Protein AF-A0A1Q7PFZ4-F1 (afdb_monomer)

Solvent-accessible surface area (backbone atoms only — not comparable to full-atom values): 9046 Å² total; per-residue (Å²): 137,84,80,79,80,94,62,96,70,82,68,86,58,49,68,37,54,78,66,74,63,55,82,57,81,88,70,64,82,59,89,90,70,79,88,87,83,84,68,46,39,69,41,68,24,24,34,54,74,48,74,60,55,71,76,57,64,73,40,90,90,54,88,78,82,85,54,43,87,78,39,60,85,37,60,49,46,51,77,63,96,69,84,55,94,88,54,78,80,64,77,55,38,80,41,65,60,65,50,41,65,36,67,58,61,97,65,58,64,44,67,49,80,45,92,68,72,89,46,70,70,53,44,56,58,58,68,72,53,73,92,82,86,123

Structure (mmCIF, N/CA/C/O backbone):
data_AF-A0A1Q7PFZ4-F1
#
_entry.id   AF-A0A1Q7PFZ4-F1
#
loop_
_atom_site.group_PDB
_atom_site.id
_atom_site.type_symbol
_atom_site.label_atom_id
_atom_site.label_alt_id
_atom_site.label_comp_id
_atom_site.label_asym_id
_atom_site.label_entity_id
_atom_site.label_seq_id
_atom_site.pdbx_PDB_ins_code
_atom_site.Cartn_x
_atom_site.Cartn_y
_atom_site.Cartn_z
_atom_site.occupancy
_atom_site.B_iso_or_equiv
_atom_site.auth_seq_id
_atom_site.auth_comp_id
_atom_site.auth_asym_id
_atom_site.auth_atom_id
_atom_site.pdbx_PDB_model_num
ATOM 1 N N . MET A 1 1 ? -9.272 29.091 36.013 1.00 50.69 1 MET A N 1
ATOM 2 C CA . MET A 1 1 ? -8.645 27.821 36.440 1.00 50.69 1 MET A CA 1
ATOM 3 C C . MET A 1 1 ? -7.270 27.737 35.803 1.00 50.69 1 MET A C 1
ATOM 5 O O . MET A 1 1 ? -7.179 27.571 34.595 1.00 50.69 1 MET A O 1
ATOM 9 N N . THR A 1 2 ? -6.219 27.950 36.585 1.00 61.44 2 THR A N 1
ATOM 10 C CA . THR A 1 2 ? -4.826 27.964 36.119 1.00 61.44 2 THR A CA 1
ATOM 11 C C . THR A 1 2 ? -4.344 26.522 35.972 1.00 61.44 2 THR A C 1
ATOM 13 O O . THR A 1 2 ? -4.445 25.747 36.922 1.00 61.44 2 THR A O 1
ATOM 16 N N . ALA A 1 3 ? -3.878 26.125 34.787 1.00 69.69 3 ALA A N 1
ATOM 17 C CA . ALA A 1 3 ? -3.280 24.803 34.612 1.00 69.69 3 ALA A CA 1
ATOM 18 C C . ALA A 1 3 ? -1.976 24.719 35.436 1.00 69.69 3 ALA A C 1
ATOM 20 O O . ALA A 1 3 ? -1.191 25.669 35.392 1.00 69.69 3 ALA A O 1
ATOM 21 N N . PRO A 1 4 ? -1.725 23.631 36.189 1.00 81.75 4 PRO A N 1
ATOM 22 C CA . PRO A 1 4 ? -0.516 23.519 36.992 1.00 81.75 4 PRO A CA 1
ATOM 23 C C . PRO A 1 4 ? 0.704 23.293 36.091 1.00 81.75 4 PRO A C 1
ATOM 25 O O . PRO A 1 4 ? 0.861 22.232 35.488 1.00 81.75 4 PRO A O 1
ATOM 28 N N . ILE A 1 5 ? 1.567 24.303 35.997 1.00 87.69 5 ILE A N 1
ATOM 29 C CA . ILE A 1 5 ? 2.878 24.218 35.344 1.00 87.69 5 ILE A CA 1
ATOM 30 C C . ILE A 1 5 ? 3.878 23.651 36.360 1.00 87.69 5 ILE A C 1
ATOM 32 O O . ILE A 1 5 ? 3.896 24.078 37.511 1.00 87.69 5 ILE A O 1
ATOM 36 N N . GLY A 1 6 ? 4.705 22.688 35.941 1.00 91.94 6 GLY A N 1
ATOM 37 C CA . GLY A 1 6 ? 5.775 22.113 36.772 1.00 91.94 6 GLY A CA 1
ATOM 38 C C . GLY A 1 6 ? 5.388 20.889 37.613 1.00 91.94 6 GLY A C 1
ATOM 39 O O . GLY A 1 6 ? 6.237 20.359 38.323 1.00 91.94 6 GLY A O 1
ATOM 40 N N . LEU A 1 7 ? 4.145 20.403 37.522 1.00 90.56 7 LEU A N 1
ATOM 41 C CA . LEU A 1 7 ? 3.712 19.178 38.204 1.00 90.56 7 LEU A CA 1
ATOM 42 C C . LEU A 1 7 ? 3.744 17.958 37.276 1.00 90.56 7 LEU A C 1
ATOM 44 O O . LEU A 1 7 ? 3.392 18.041 36.100 1.00 90.56 7 LEU A O 1
ATOM 48 N N . SER A 1 8 ? 4.082 16.796 37.841 1.00 91.19 8 SER A N 1
ATOM 49 C CA . SER A 1 8 ? 3.946 15.500 37.168 1.00 91.19 8 SER A CA 1
ATOM 50 C C . SER A 1 8 ? 2.489 15.028 37.225 1.00 91.19 8 SER A C 1
ATOM 52 O O . SER A 1 8 ? 2.066 14.344 38.157 1.00 91.19 8 SER A O 1
ATOM 54 N N . VAL A 1 9 ? 1.682 15.464 36.258 1.00 91.38 9 VAL A N 1
ATOM 55 C CA . VAL A 1 9 ? 0.261 15.102 36.150 1.00 91.38 9 VAL A CA 1
ATOM 56 C C . VAL A 1 9 ? 0.058 13.875 35.261 1.00 91.38 9 VAL A C 1
ATOM 58 O O . VAL A 1 9 ? 0.767 13.676 34.275 1.00 91.38 9 VAL A O 1
ATOM 61 N N . LYS A 1 10 ? -0.951 13.056 35.584 1.00 92.12 10 LYS A N 1
ATOM 62 C CA . LYS A 1 10 ? -1.364 11.933 34.727 1.00 92.12 10 LYS A CA 1
ATOM 63 C C . LYS A 1 10 ? -1.898 12.449 33.388 1.00 92.12 10 LYS A C 1
ATOM 65 O O . LYS A 1 10 ? -2.520 13.513 33.329 1.00 92.12 10 LYS A O 1
ATOM 70 N N . ARG A 1 11 ? -1.682 11.684 32.316 1.00 93.56 11 ARG A N 1
ATOM 71 C CA . ARG A 1 11 ? -2.086 12.081 30.964 1.00 93.56 11 ARG A CA 1
ATOM 72 C C . ARG A 1 11 ? -3.609 11.980 30.824 1.00 93.56 11 ARG A C 1
ATOM 74 O O . ARG A 1 11 ? -4.260 11.130 31.433 1.00 93.56 11 ARG A O 1
ATOM 81 N N . ARG A 1 12 ? -4.211 12.864 30.026 1.00 92.31 12 ARG A N 1
ATOM 82 C CA . ARG A 1 12 ? -5.682 12.943 29.886 1.00 92.31 12 ARG A CA 1
ATOM 83 C C . ARG A 1 12 ? -6.240 11.815 29.021 1.00 92.31 12 ARG A C 1
ATOM 85 O O . ARG A 1 12 ? -7.398 11.427 29.157 1.00 92.31 12 ARG A O 1
ATOM 92 N N . GLU A 1 13 ? -5.435 11.327 28.094 1.00 96.12 13 GLU A N 1
ATOM 93 C CA . GLU A 1 13 ? -5.767 10.302 27.117 1.00 96.12 13 GLU A CA 1
ATOM 94 C C . GLU A 1 13 ? -5.768 8.882 27.689 1.00 96.12 13 GLU A C 1
ATOM 96 O O . GLU A 1 13 ? -6.496 8.041 27.161 1.00 96.12 13 GLU A O 1
ATOM 101 N N . ASP A 1 14 ? -5.040 8.630 28.783 1.00 95.75 14 ASP A 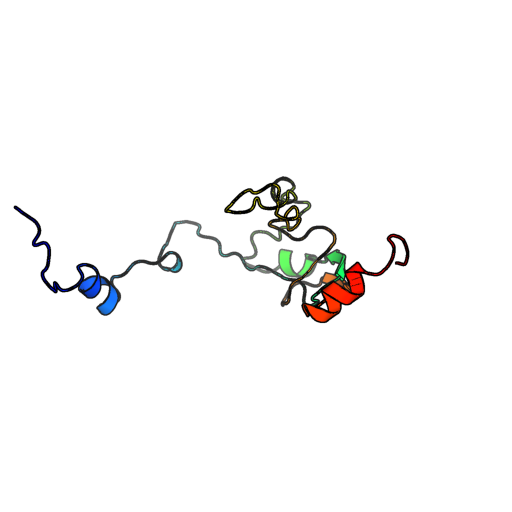N 1
ATOM 102 C CA . ASP A 1 14 ? -4.800 7.284 29.323 1.00 95.75 14 ASP A CA 1
ATOM 103 C C . ASP A 1 14 ? -6.098 6.501 29.507 1.00 95.75 14 ASP A C 1
ATOM 105 O O . ASP A 1 14 ? -6.227 5.382 29.024 1.00 95.75 14 ASP A O 1
ATOM 109 N N . ARG A 1 15 ? -7.118 7.112 30.122 1.00 95.75 15 ARG A N 1
ATOM 110 C CA . ARG A 1 15 ? -8.388 6.426 30.390 1.00 95.75 15 ARG A CA 1
ATOM 111 C C . ARG A 1 15 ? -9.033 5.872 29.122 1.00 95.75 15 ARG A C 1
ATOM 113 O O . ARG A 1 15 ? -9.518 4.747 29.152 1.00 95.75 15 ARG A O 1
ATOM 120 N N . ARG A 1 16 ? -9.087 6.641 28.026 1.00 95.88 16 ARG A N 1
ATOM 121 C CA . ARG A 1 16 ? -9.737 6.166 26.791 1.00 95.88 16 ARG A CA 1
ATOM 122 C C . ARG A 1 16 ? -8.873 5.133 26.075 1.00 95.88 16 ARG A C 1
ATOM 124 O O . ARG A 1 16 ? -9.408 4.138 25.606 1.00 95.88 16 ARG A O 1
ATOM 131 N N . LEU A 1 17 ? -7.555 5.331 26.044 1.00 96.31 17 LEU A N 1
ATOM 132 C CA . LEU A 1 17 ? -6.640 4.427 25.348 1.00 96.31 17 LEU A CA 1
ATOM 133 C C . LEU A 1 17 ? -6.540 3.070 26.060 1.00 96.31 17 LEU A C 1
ATOM 135 O O . LEU A 1 17 ? -6.677 2.036 25.418 1.00 96.31 17 LEU A O 1
ATOM 139 N N . LEU A 1 18 ? -6.413 3.068 27.389 1.00 96.69 18 LEU A N 1
ATOM 140 C CA . LEU A 1 18 ? -6.273 1.850 28.197 1.00 96.69 18 LEU A CA 1
ATOM 141 C C . LEU A 1 18 ? -7.565 1.031 28.317 1.00 96.69 18 LEU A C 1
ATOM 143 O O . LEU A 1 18 ? -7.518 -0.124 28.721 1.00 96.69 18 LEU A O 1
ATOM 147 N N . THR A 1 19 ? -8.720 1.611 27.987 1.00 96.62 19 THR A N 1
ATOM 148 C CA . THR A 1 19 ? -10.020 0.918 28.065 1.00 96.62 19 THR A CA 1
ATOM 149 C C . THR A 1 19 ? -10.554 0.482 26.702 1.00 96.62 19 THR A C 1
ATOM 151 O O . THR A 1 19 ? -11.723 0.118 26.604 1.00 96.62 19 THR A O 1
ATOM 154 N N . GLY A 1 20 ? -9.741 0.558 25.640 1.00 94.69 20 GLY A N 1
ATOM 155 C CA . GLY A 1 20 ? -10.185 0.247 24.274 1.00 94.69 20 GLY A CA 1
ATOM 156 C C . GLY A 1 20 ? -11.225 1.234 23.731 1.00 94.69 20 GLY A C 1
ATOM 157 O O . GLY A 1 20 ? -11.935 0.931 22.782 1.00 94.69 20 GLY A O 1
ATOM 158 N N . ARG A 1 21 ? -11.338 2.419 24.344 1.00 95.69 21 ARG A N 1
ATOM 159 C CA . ARG A 1 21 ? -12.239 3.510 23.932 1.00 95.69 21 ARG A CA 1
ATOM 160 C C . ARG A 1 21 ? -11.506 4.603 23.150 1.00 95.69 21 ARG A C 1
ATOM 162 O O . ARG A 1 21 ? -12.044 5.691 22.941 1.00 95.69 21 ARG A O 1
ATOM 169 N N . GLY A 1 22 ? -10.251 4.354 22.778 1.00 95.19 22 GLY A N 1
ATOM 170 C CA . GLY A 1 22 ? -9.572 5.118 21.741 1.00 95.19 22 GLY A CA 1
ATOM 171 C C . GLY A 1 22 ? -10.274 4.902 20.402 1.00 95.19 22 GLY A C 1
ATOM 172 O O . GLY A 1 22 ? -10.954 3.900 20.218 1.00 95.19 22 GLY A O 1
ATOM 173 N N . ARG A 1 23 ? -10.132 5.860 19.487 1.00 95.19 23 ARG A N 1
ATOM 174 C CA . ARG A 1 23 ? -10.607 5.715 18.112 1.00 95.19 23 ARG A CA 1
ATOM 175 C C . ARG A 1 23 ? -9.457 6.026 17.174 1.00 95.19 23 ARG A C 1
ATOM 177 O O . ARG A 1 23 ? -8.940 7.144 17.187 1.00 95.19 23 ARG A O 1
ATOM 184 N N . TYR A 1 24 ? -9.065 5.034 16.400 1.00 94.94 24 TYR A N 1
ATOM 185 C CA . TYR A 1 24 ? -8.069 5.105 15.347 1.00 94.94 24 TYR A CA 1
ATOM 186 C C . TYR A 1 24 ? -8.762 5.136 13.982 1.00 94.94 24 TYR A C 1
ATOM 188 O O . TYR A 1 24 ? -9.983 5.014 13.879 1.00 94.94 24 TYR A O 1
ATOM 196 N N . VAL A 1 25 ? -7.980 5.337 12.920 1.00 95.31 25 VAL A N 1
ATOM 197 C CA . VAL A 1 25 ? -8.512 5.431 11.550 1.00 95.31 25 VAL A CA 1
ATOM 198 C C . VAL A 1 25 ? -9.268 4.157 11.157 1.00 95.31 25 VAL A C 1
ATOM 200 O O . VAL A 1 25 ? -10.349 4.251 10.585 1.00 95.31 25 VAL A O 1
ATOM 203 N N . ASP A 1 26 ? -8.756 2.984 11.536 1.00 93.19 26 ASP A N 1
ATOM 204 C CA . ASP A 1 26 ? -9.361 1.689 11.192 1.00 93.19 26 ASP A CA 1
ATOM 205 C C . ASP A 1 26 ? -10.626 1.351 12.010 1.00 93.19 26 ASP A C 1
ATOM 207 O O . ASP A 1 26 ? -11.394 0.459 11.651 1.00 93.19 26 ASP A O 1
ATOM 211 N N . ASP A 1 27 ? -10.914 2.114 13.071 1.00 94.12 27 ASP A N 1
ATOM 212 C CA . ASP A 1 27 ? -12.159 1.997 13.848 1.00 94.12 27 ASP A CA 1
ATOM 213 C C . ASP A 1 27 ? -13.317 2.776 13.203 1.00 94.12 27 ASP A C 1
ATOM 215 O O . ASP A 1 27 ? -14.464 2.739 13.662 1.00 94.12 27 ASP A O 1
ATOM 219 N N . VAL A 1 28 ? -13.041 3.557 12.157 1.00 94.12 28 VAL A N 1
ATOM 220 C CA . VAL A 1 28 ? -14.069 4.317 11.452 1.00 94.12 28 VAL A CA 1
ATOM 221 C C . VAL A 1 28 ? -14.938 3.358 10.631 1.00 94.12 28 VAL A C 1
ATOM 223 O O . VAL A 1 28 ? -14.457 2.486 9.911 1.00 94.12 28 VAL A O 1
ATOM 226 N N . ARG A 1 29 ? -16.257 3.516 10.760 1.00 93.75 29 ARG A N 1
ATOM 227 C CA . ARG A 1 29 ? -17.273 2.797 9.988 1.00 93.75 29 ARG A CA 1
ATOM 228 C C . ARG A 1 29 ? -18.162 3.835 9.317 1.00 93.75 29 ARG A C 1
ATOM 230 O O . ARG A 1 29 ? -18.675 4.723 9.995 1.00 93.75 29 ARG A O 1
ATOM 237 N N . LEU A 1 30 ? -18.295 3.735 8.000 1.00 94.69 30 LEU A N 1
ATOM 238 C CA . LEU A 1 30 ? -19.134 4.592 7.164 1.00 94.69 30 LEU A CA 1
ATOM 239 C C . LEU A 1 30 ? -20.041 3.700 6.317 1.00 94.69 30 LEU A C 1
ATOM 241 O O . LEU A 1 30 ? -19.690 2.552 6.030 1.00 94.69 30 LEU A O 1
ATOM 245 N N . SER A 1 31 ? -21.195 4.219 5.906 1.00 96.12 31 SER A N 1
ATOM 246 C CA . SER A 1 3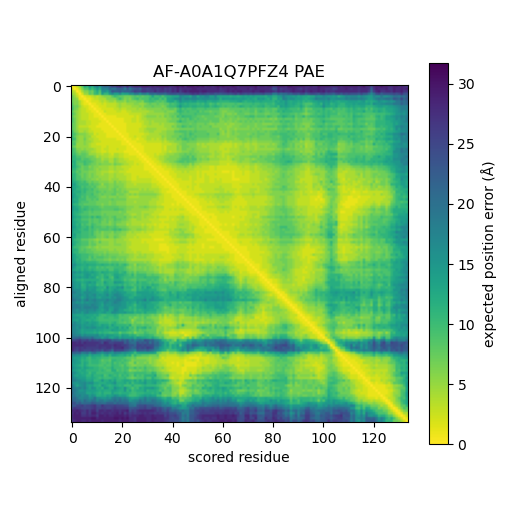1 ? -21.995 3.550 4.883 1.00 96.12 31 SER A CA 1
ATOM 247 C C . SER A 1 31 ? -21.178 3.438 3.592 1.00 96.12 31 SER A C 1
ATOM 249 O O . SER A 1 31 ? -20.450 4.359 3.228 1.00 96.12 31 SER A O 1
ATOM 251 N N . HIS A 1 32 ? -21.280 2.290 2.917 1.00 92.62 32 HIS A N 1
ATOM 252 C CA . HIS A 1 32 ? -20.572 2.006 1.660 1.00 92.62 32 HIS A CA 1
ATOM 253 C C . HIS A 1 32 ? -19.030 2.076 1.741 1.00 92.62 32 HIS A C 1
ATOM 255 O O . HIS A 1 32 ? -18.367 2.297 0.728 1.00 92.62 32 HIS A O 1
ATOM 261 N N . LEU A 1 33 ? -18.444 1.868 2.930 1.00 94.94 33 LEU A N 1
ATOM 262 C CA . LEU A 1 33 ? -16.990 1.807 3.099 1.00 94.94 33 LEU A CA 1
ATOM 263 C C . LEU A 1 33 ? -16.389 0.679 2.243 1.00 94.94 33 LEU A C 1
ATOM 265 O O . LEU A 1 33 ? -16.689 -0.495 2.456 1.00 94.94 33 LEU A O 1
ATOM 269 N N . CYS A 1 34 ? -15.517 1.044 1.304 1.00 94.44 34 CYS A N 1
ATOM 270 C CA . CYS A 1 34 ? -14.719 0.100 0.526 1.00 94.44 34 CYS A CA 1
ATOM 271 C C . CYS A 1 34 ? -13.322 -0.050 1.139 1.00 94.44 34 CYS A C 1
ATOM 273 O O . CYS A 1 34 ? -12.766 0.905 1.684 1.00 94.44 34 CYS A O 1
ATOM 275 N N . HIS A 1 35 ? -12.738 -1.238 1.001 1.00 92.38 35 HIS A N 1
ATOM 276 C CA . HIS A 1 35 ? -11.350 -1.502 1.370 1.00 92.38 35 HIS A CA 1
ATOM 277 C C . HIS A 1 35 ? -10.470 -1.516 0.120 1.00 92.38 35 HIS A C 1
ATOM 279 O O . HIS A 1 35 ? -10.892 -1.982 -0.937 1.00 92.38 35 HIS A O 1
ATOM 285 N N . ALA A 1 36 ? -9.238 -1.027 0.251 1.00 91.12 36 ALA A N 1
ATOM 286 C CA . ALA A 1 36 ? -8.246 -1.057 -0.814 1.00 91.12 36 ALA A CA 1
ATOM 287 C C . ALA A 1 36 ? -7.085 -1.978 -0.428 1.00 91.12 36 ALA A C 1
ATOM 289 O O . ALA A 1 36 ? -6.580 -1.917 0.694 1.00 91.12 36 ALA A O 1
ATOM 290 N N . ALA A 1 37 ? -6.634 -2.790 -1.380 1.00 87.88 37 ALA A N 1
ATOM 291 C CA . ALA A 1 37 ? -5.398 -3.555 -1.286 1.00 87.88 37 ALA A CA 1
ATOM 292 C C . ALA A 1 37 ? -4.402 -3.016 -2.319 1.00 87.88 37 ALA A C 1
ATOM 294 O O . ALA A 1 37 ? -4.770 -2.756 -3.464 1.00 87.88 37 ALA A O 1
ATOM 295 N N . ILE A 1 38 ? -3.142 -2.834 -1.916 1.00 86.25 38 ILE A N 1
ATOM 296 C CA . ILE A 1 38 ? -2.088 -2.329 -2.803 1.00 86.25 38 ILE A CA 1
ATOM 297 C C . ILE A 1 38 ? -1.210 -3.496 -3.240 1.00 86.25 38 ILE A C 1
ATOM 299 O O . ILE A 1 38 ? -0.454 -4.046 -2.438 1.00 86.25 38 ILE A O 1
ATOM 303 N N . VAL A 1 39 ? -1.247 -3.798 -4.533 1.00 86.19 39 VAL A N 1
ATOM 304 C CA . VAL A 1 39 ? -0.268 -4.667 -5.190 1.00 86.19 39 VAL A CA 1
ATOM 305 C C . VAL A 1 39 ? 1.011 -3.862 -5.344 1.00 86.19 39 VAL A C 1
ATOM 307 O O . VAL A 1 39 ? 1.029 -2.817 -5.996 1.00 86.19 39 VAL A O 1
ATOM 310 N N . ARG A 1 40 ? 2.098 -4.314 -4.730 1.00 84.06 40 ARG A N 1
ATOM 311 C CA . ARG A 1 40 ? 3.420 -3.704 -4.937 1.00 84.06 40 ARG A CA 1
ATOM 312 C C . ARG A 1 40 ? 4.199 -4.561 -5.956 1.00 84.06 40 ARG A C 1
ATOM 314 O O . ARG A 1 40 ? 3.773 -5.638 -6.353 1.00 84.06 40 ARG A O 1
ATOM 321 N N . SER A 1 41 ? 5.365 -4.106 -6.383 1.00 85.00 41 SER A N 1
ATOM 322 C CA . SER A 1 41 ? 6.309 -4.982 -7.104 1.00 85.00 41 SER A CA 1
ATOM 323 C C . SER A 1 41 ? 6.912 -6.010 -6.158 1.00 85.00 41 SER A C 1
ATOM 325 O O . SER A 1 41 ? 6.989 -5.646 -5.011 1.00 85.00 41 SER A O 1
ATOM 327 N N . PRO A 1 42 ? 7.375 -7.212 -6.544 1.00 85.75 42 PRO A N 1
ATOM 328 C CA . PRO A 1 42 ? 8.255 -8.062 -5.727 1.00 85.75 42 PRO A CA 1
ATOM 329 C C . PRO A 1 42 ? 9.751 -7.729 -5.919 1.00 85.75 42 PRO A C 1
ATOM 331 O O . PRO A 1 42 ? 10.611 -8.229 -5.196 1.00 85.75 42 PRO A O 1
ATOM 334 N N . HIS A 1 43 ? 10.081 -6.882 -6.897 1.00 86.31 43 HIS A N 1
ATOM 335 C CA . HIS A 1 43 ? 11.448 -6.521 -7.267 1.00 86.31 43 HIS A CA 1
ATOM 336 C C . HIS A 1 43 ? 11.840 -5.112 -6.808 1.00 86.31 43 HIS A C 1
ATOM 338 O O . HIS A 1 43 ? 11.154 -4.126 -7.094 1.00 86.31 43 HIS A O 1
ATOM 344 N N . ALA A 1 44 ? 13.036 -4.993 -6.223 1.00 84.19 44 ALA A N 1
ATOM 345 C CA . ALA A 1 44 ? 13.621 -3.715 -5.805 1.00 84.19 44 ALA A CA 1
ATOM 346 C C . ALA A 1 44 ? 13.847 -2.724 -6.965 1.00 84.19 44 ALA A C 1
ATOM 348 O O . ALA A 1 44 ? 13.942 -1.515 -6.745 1.00 84.19 44 ALA A O 1
ATOM 349 N N . HIS A 1 45 ? 13.959 -3.216 -8.202 1.00 87.69 45 HIS A N 1
ATOM 350 C CA . HIS A 1 45 ? 14.074 -2.387 -9.396 1.00 87.69 45 HIS A CA 1
ATOM 351 C C . HIS A 1 45 ? 13.633 -3.181 -10.630 1.00 87.69 45 HIS A C 1
ATOM 353 O O . HIS A 1 45 ? 14.278 -4.156 -11.001 1.00 87.69 45 HIS A O 1
ATOM 359 N N . ALA A 1 46 ? 12.551 -2.768 -11.285 1.00 88.88 46 ALA A N 1
ATOM 360 C CA . ALA A 1 46 ? 12.093 -3.398 -12.524 1.00 88.88 46 ALA A CA 1
ATOM 361 C C . ALA A 1 46 ? 11.292 -2.424 -13.394 1.00 88.88 46 ALA A C 1
ATOM 363 O O . ALA A 1 46 ? 10.785 -1.413 -12.901 1.00 88.88 46 ALA A O 1
ATOM 364 N N . ARG A 1 47 ? 11.174 -2.721 -14.691 1.00 91.44 47 ARG A N 1
ATOM 365 C CA . ARG A 1 47 ? 10.125 -2.144 -15.547 1.00 91.44 47 ARG A CA 1
ATOM 366 C C . ARG A 1 47 ? 8.880 -3.021 -15.467 1.00 91.44 47 ARG A C 1
ATOM 368 O O . ARG A 1 47 ? 9.014 -4.243 -15.473 1.00 91.44 47 ARG A O 1
ATOM 375 N N . ILE A 1 48 ? 7.706 -2.399 -15.411 1.00 90.69 48 ILE A N 1
ATOM 376 C CA . ILE A 1 48 ? 6.436 -3.094 -15.630 1.00 90.69 48 ILE A CA 1
ATOM 377 C C . ILE A 1 48 ? 6.298 -3.286 -17.136 1.00 90.69 48 ILE A C 1
ATOM 379 O O . ILE A 1 48 ? 6.363 -2.312 -17.884 1.00 90.69 48 ILE A O 1
ATOM 383 N N . VAL A 1 49 ? 6.168 -4.533 -17.573 1.00 92.88 49 VAL A N 1
ATOM 384 C CA . VAL A 1 49 ? 5.946 -4.869 -18.982 1.00 92.88 49 VAL A CA 1
ATOM 385 C C . VAL A 1 49 ? 4.457 -4.998 -19.265 1.00 92.88 49 VAL A C 1
ATOM 387 O O . VAL A 1 49 ? 4.016 -4.596 -20.335 1.00 92.88 49 VAL A O 1
ATOM 390 N N . ASP A 1 50 ? 3.701 -5.562 -18.322 1.00 90.50 50 ASP A N 1
ATOM 391 C CA . ASP A 1 50 ? 2.266 -5.801 -18.467 1.00 90.50 50 ASP A CA 1
ATOM 392 C C . ASP A 1 50 ? 1.590 -6.009 -17.105 1.00 90.50 50 ASP A C 1
ATOM 394 O O . ASP A 1 50 ? 2.253 -6.420 -16.147 1.00 90.50 50 ASP A O 1
ATOM 398 N N . VAL A 1 51 ? 0.287 -5.735 -17.033 1.00 89.62 51 VAL A N 1
ATOM 399 C CA . VAL A 1 51 ? -0.569 -5.929 -15.852 1.00 89.62 51 VAL A CA 1
ATOM 400 C C . VAL A 1 51 ? -1.852 -6.621 -16.307 1.00 89.62 51 VAL A C 1
ATOM 402 O O . VAL A 1 51 ? -2.650 -6.011 -17.019 1.00 89.62 51 VAL A O 1
ATOM 405 N N . ASP A 1 52 ? -2.085 -7.862 -15.868 1.00 90.19 52 ASP A N 1
ATOM 406 C CA . ASP A 1 52 ? -3.340 -8.574 -16.138 1.00 90.19 52 ASP A CA 1
ATOM 407 C C . ASP A 1 52 ? -4.226 -8.608 -14.887 1.00 90.19 52 ASP A C 1
ATOM 409 O O . ASP A 1 52 ? -4.018 -9.370 -13.942 1.00 90.19 52 ASP A O 1
ATOM 413 N N . ALA A 1 53 ? -5.259 -7.765 -14.903 1.00 90.25 53 ALA A N 1
ATOM 414 C CA . ALA A 1 53 ? -6.243 -7.663 -13.833 1.00 90.25 53 ALA A CA 1
ATOM 415 C C . ALA A 1 53 ? -7.528 -8.475 -14.083 1.00 90.25 53 ALA A C 1
ATOM 417 O O . ALA A 1 53 ? -8.408 -8.479 -13.221 1.00 90.25 53 ALA A O 1
ATOM 418 N N . ARG A 1 54 ? -7.670 -9.175 -15.221 1.00 90.88 54 ARG A N 1
ATOM 419 C CA . ARG A 1 54 ? -8.946 -9.789 -15.653 1.00 90.88 54 ARG A CA 1
ATOM 420 C C . ARG A 1 54 ? -9.505 -10.787 -14.647 1.00 90.88 54 ARG A C 1
ATOM 422 O O . ARG A 1 54 ? -10.714 -10.895 -14.484 1.00 90.88 54 ARG A O 1
ATOM 429 N N . ARG A 1 55 ? -8.627 -11.526 -13.966 1.00 89.31 55 ARG A N 1
ATOM 430 C CA . ARG A 1 55 ? -9.034 -12.484 -12.928 1.00 89.31 55 ARG A CA 1
ATOM 431 C C . ARG A 1 55 ? -9.559 -11.794 -11.676 1.00 89.31 55 ARG A C 1
ATOM 433 O O . ARG A 1 55 ? -10.462 -12.327 -11.049 1.00 89.31 55 ARG A O 1
ATOM 440 N N . ALA A 1 56 ? -8.995 -10.645 -11.310 1.00 89.50 56 ALA A N 1
ATOM 441 C CA . ALA A 1 56 ? -9.397 -9.907 -10.119 1.00 89.50 56 ALA A CA 1
ATOM 442 C C . ALA A 1 56 ? -10.717 -9.159 -10.343 1.00 89.50 56 ALA A C 1
ATOM 444 O O . ALA A 1 56 ? -11.576 -9.168 -9.468 1.00 89.50 56 ALA A O 1
ATOM 445 N N . THR A 1 57 ? -10.914 -8.565 -11.523 1.00 90.62 57 THR A N 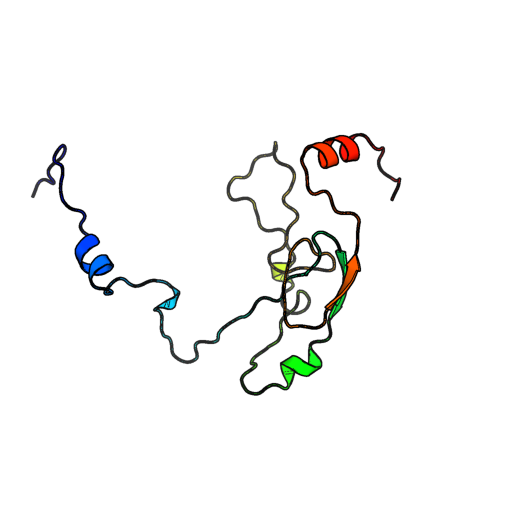1
ATOM 446 C CA . THR A 1 57 ? -12.109 -7.764 -11.838 1.00 90.62 57 THR A CA 1
ATOM 447 C C . THR A 1 57 ? -13.411 -8.566 -11.862 1.00 90.62 57 THR A C 1
ATOM 449 O O . THR A 1 57 ? -14.477 -7.975 -11.728 1.00 90.62 57 THR A O 1
ATOM 452 N N . VAL A 1 58 ? -13.349 -9.893 -12.012 1.00 92.44 58 VAL A N 1
ATOM 453 C CA . VAL A 1 58 ? -14.531 -10.775 -12.018 1.00 92.44 58 VAL A CA 1
ATOM 454 C C . VAL A 1 58 ? -14.849 -11.395 -10.653 1.00 92.44 58 VAL A C 1
ATOM 456 O O . VAL A 1 58 ? -15.827 -12.133 -10.532 1.00 92.44 58 VAL A O 1
ATOM 459 N N . LEU A 1 59 ? -14.036 -11.143 -9.622 1.00 92.69 59 LEU A N 1
ATOM 460 C CA . LEU A 1 59 ? -14.285 -11.694 -8.291 1.00 92.69 59 LEU A CA 1
ATOM 461 C C . LEU A 1 59 ? -15.446 -10.958 -7.599 1.00 92.69 59 LEU A C 1
ATOM 463 O O . LEU A 1 59 ? -15.483 -9.724 -7.605 1.00 92.69 59 LEU A O 1
ATOM 467 N N . PRO A 1 60 ? -16.367 -11.682 -6.935 1.00 94.31 60 PRO A N 1
ATOM 468 C CA . PRO A 1 60 ? -17.421 -11.059 -6.143 1.00 94.31 60 PRO A CA 1
ATOM 469 C C . PRO A 1 60 ? -16.854 -10.096 -5.090 1.00 94.31 60 PRO A C 1
ATOM 471 O O . PRO A 1 60 ? -15.943 -10.447 -4.343 1.00 94.31 60 PRO A O 1
ATOM 474 N N . GLY A 1 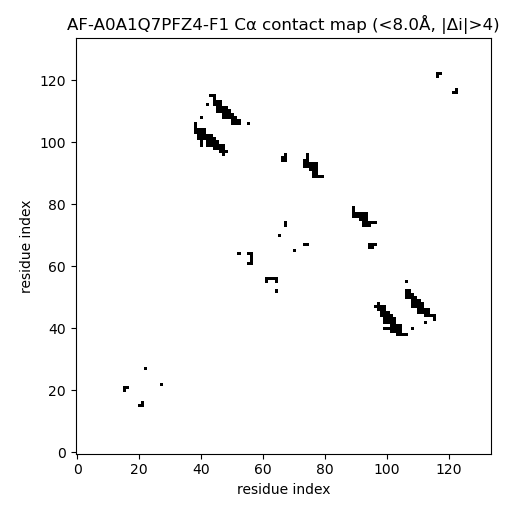61 ? -17.411 -8.886 -5.017 1.00 91.69 61 GLY A N 1
ATOM 475 C CA . GLY A 1 61 ? -17.007 -7.858 -4.049 1.00 91.69 61 GLY A CA 1
ATOM 476 C C . GLY A 1 61 ? -15.835 -6.972 -4.485 1.00 91.69 61 GLY A C 1
ATOM 477 O O . GLY A 1 61 ? -15.563 -5.976 -3.815 1.00 91.69 61 GLY A O 1
ATOM 478 N N . VAL A 1 62 ? -15.171 -7.265 -5.609 1.00 94.69 62 VAL A N 1
ATOM 479 C CA . VAL A 1 62 ? -14.192 -6.343 -6.199 1.00 94.69 62 VAL A CA 1
ATOM 480 C C . VAL A 1 62 ? -14.931 -5.206 -6.893 1.00 94.69 62 VAL A C 1
ATOM 482 O O . VAL A 1 62 ? -15.682 -5.420 -7.839 1.00 94.69 62 VAL A O 1
ATOM 485 N N . VAL A 1 63 ? -14.713 -3.983 -6.408 1.00 95.31 63 VAL A N 1
ATOM 486 C CA . VAL A 1 63 ? -15.351 -2.776 -6.958 1.00 95.31 63 VAL A CA 1
ATOM 487 C C . VAL A 1 63 ? -14.561 -2.219 -8.143 1.00 95.31 63 VAL A C 1
ATOM 489 O O . VAL A 1 63 ? -15.152 -1.784 -9.126 1.00 95.31 63 VAL A O 1
ATOM 492 N N . ALA A 1 64 ? -13.228 -2.231 -8.061 1.00 93.81 64 ALA A N 1
ATOM 493 C CA . ALA A 1 64 ? -12.344 -1.768 -9.124 1.00 93.81 64 ALA A CA 1
ATOM 494 C C . ALA A 1 64 ? -10.932 -2.351 -8.966 1.00 93.81 64 ALA A C 1
ATOM 496 O O . ALA A 1 64 ? -10.500 -2.661 -7.854 1.00 93.81 64 ALA A O 1
ATOM 497 N N . VAL A 1 65 ? -10.193 -2.422 -10.075 1.00 92.31 65 VAL A N 1
ATOM 498 C CA . VAL A 1 65 ? -8.732 -2.566 -10.085 1.00 92.31 65 VAL A CA 1
ATOM 499 C C . VAL A 1 65 ? -8.179 -1.337 -10.789 1.00 92.31 65 VAL A C 1
ATOM 501 O O . VAL A 1 65 ? -8.506 -1.106 -11.946 1.00 92.31 65 VAL A O 1
ATOM 504 N N . LEU A 1 66 ? -7.390 -0.537 -10.072 1.00 91.38 66 LEU A N 1
ATOM 505 C CA . LEU A 1 6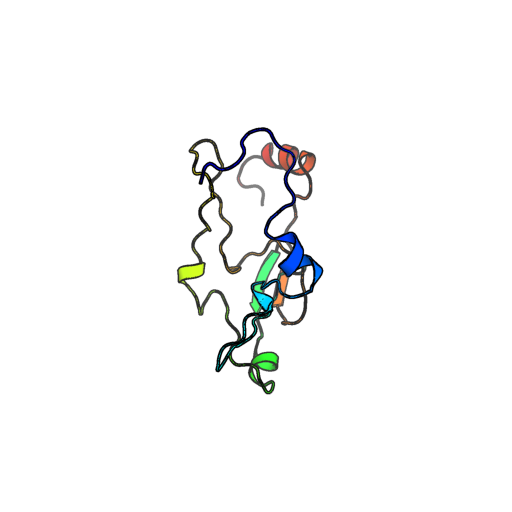6 ? -6.906 0.758 -10.546 1.00 91.38 66 LEU A CA 1
ATOM 506 C C . LEU A 1 66 ? -5.401 0.707 -10.801 1.00 91.38 66 LEU A C 1
ATOM 508 O O . LEU A 1 66 ? -4.627 0.217 -9.975 1.00 91.38 66 LEU A O 1
ATOM 512 N N . THR A 1 67 ? -4.991 1.255 -11.935 1.00 89.06 67 THR A N 1
ATOM 513 C CA . THR A 1 67 ? -3.602 1.433 -12.350 1.00 89.06 67 THR A CA 1
ATOM 514 C C . THR A 1 67 ? -3.287 2.919 -12.528 1.00 89.06 67 THR A C 1
ATOM 516 O O . THR A 1 67 ? -4.143 3.787 -12.366 1.00 89.06 67 THR A O 1
ATOM 519 N N . ILE A 1 68 ? -2.045 3.238 -12.900 1.00 87.69 68 ILE A N 1
ATOM 520 C CA . ILE A 1 68 ? -1.662 4.616 -13.232 1.00 87.69 68 ILE A CA 1
ATOM 521 C C . ILE A 1 68 ? -2.462 5.193 -14.413 1.00 87.69 68 ILE A C 1
ATOM 523 O O . ILE A 1 68 ? -2.582 6.408 -14.524 1.00 87.69 68 ILE A O 1
ATOM 527 N N . ALA A 1 69 ? -2.984 4.336 -15.300 1.00 88.44 69 ALA A N 1
ATOM 528 C CA . ALA A 1 69 ? -3.765 4.765 -16.457 1.00 88.44 69 ALA A CA 1
ATOM 529 C C . ALA A 1 69 ? -5.141 5.310 -16.048 1.00 88.44 69 ALA A C 1
ATOM 531 O O . ALA A 1 69 ? -5.673 6.188 -16.720 1.00 88.44 69 ALA A O 1
ATOM 532 N N . ASP A 1 70 ? -5.675 4.823 -14.927 1.00 91.00 70 ASP A N 1
ATOM 533 C CA . ASP A 1 70 ? -6.976 5.220 -14.388 1.00 91.00 70 ASP A CA 1
ATOM 534 C C . ASP A 1 70 ? -6.878 6.475 -13.502 1.00 91.00 70 ASP A C 1
ATOM 536 O O . ASP A 1 70 ? -7.876 7.154 -13.286 1.00 91.00 70 ASP A O 1
ATOM 540 N N . LEU A 1 71 ? -5.675 6.780 -12.993 1.00 88.25 71 LEU A N 1
ATOM 541 C CA . LEU A 1 71 ? -5.387 7.878 -12.058 1.00 88.25 71 LEU A CA 1
ATOM 542 C C . LEU A 1 71 ? -4.165 8.702 -12.518 1.00 88.25 71 LEU A C 1
ATOM 544 O O . LEU A 1 71 ? -3.117 8.694 -11.854 1.00 88.25 71 LEU A O 1
ATOM 548 N N . PRO A 1 72 ? -4.245 9.403 -13.664 1.00 84.31 72 PRO A N 1
ATOM 549 C CA . PRO A 1 72 ? -3.121 10.155 -14.226 1.00 84.31 72 PRO A CA 1
ATOM 550 C C . PRO A 1 72 ? -2.595 11.259 -13.293 1.00 84.31 72 PRO A C 1
ATOM 552 O O . PRO A 1 72 ? -1.403 11.572 -13.307 1.00 84.31 72 PRO A O 1
ATOM 555 N N . GLU A 1 73 ? -3.437 11.819 -12.429 1.00 85.00 73 GLU A N 1
ATOM 556 C CA . GLU A 1 73 ? -3.062 12.787 -11.397 1.00 85.00 73 GLU A CA 1
ATOM 557 C C . GLU A 1 73 ? -2.057 12.220 -10.381 1.00 85.00 73 GLU A C 1
ATOM 559 O O . GLU A 1 73 ? -1.251 12.960 -9.814 1.00 85.00 73 GLU A O 1
ATOM 564 N N . CYS A 1 74 ? -2.037 10.898 -10.190 1.00 83.94 74 CYS A N 1
ATOM 565 C CA . CYS A 1 74 ? -1.092 10.208 -9.314 1.00 83.94 74 CYS A CA 1
ATOM 566 C C . CYS A 1 74 ? 0.263 9.918 -9.983 1.00 83.94 74 CYS A C 1
ATOM 568 O O . CYS A 1 74 ? 1.166 9.405 -9.314 1.00 83.94 74 CYS A O 1
ATOM 570 N N . ALA A 1 75 ? 0.430 10.244 -11.271 1.00 81.56 75 ALA A N 1
ATOM 571 C CA . ALA A 1 75 ? 1.678 10.044 -12.011 1.00 81.56 75 ALA A CA 1
ATOM 572 C C . ALA A 1 75 ? 2.753 11.090 -11.696 1.00 81.56 75 ALA A C 1
ATOM 574 O O . ALA A 1 75 ? 3.939 10.857 -11.951 1.00 81.56 75 ALA A O 1
ATOM 575 N N . ALA A 1 76 ? 2.367 12.229 -11.119 1.00 82.38 76 ALA A N 1
ATOM 576 C CA . ALA A 1 76 ? 3.320 13.216 -10.640 1.00 82.38 76 ALA A CA 1
ATOM 577 C C . ALA A 1 76 ? 4.104 12.684 -9.430 1.00 82.38 76 ALA A C 1
ATOM 579 O O . ALA A 1 76 ? 3.594 11.932 -8.599 1.00 82.38 76 ALA A O 1
ATOM 580 N N . ALA A 1 77 ? 5.366 13.101 -9.316 1.00 80.75 77 ALA A N 1
ATOM 581 C CA . ALA A 1 77 ? 6.167 12.766 -8.150 1.00 80.75 77 ALA A CA 1
ATOM 582 C C . ALA A 1 77 ? 5.577 13.411 -6.891 1.00 80.75 77 ALA A C 1
ATOM 584 O O . ALA A 1 77 ? 5.251 14.600 -6.894 1.00 80.75 77 ALA A O 1
ATOM 585 N N . VAL A 1 78 ? 5.499 12.637 -5.809 1.00 80.62 78 VAL A N 1
ATOM 586 C CA . VAL A 1 78 ? 5.042 13.141 -4.512 1.00 80.62 78 VAL A CA 1
ATOM 587 C C . VAL A 1 78 ? 6.032 14.212 -4.033 1.00 80.62 78 VAL A C 1
ATOM 589 O O . VAL A 1 78 ? 7.241 13.953 -4.009 1.00 80.62 78 VAL A O 1
ATOM 592 N N . PRO A 1 79 ? 5.575 15.426 -3.683 1.00 79.69 79 PRO A N 1
ATOM 593 C CA . PRO A 1 79 ? 6.477 16.466 -3.217 1.00 79.69 79 PRO A CA 1
ATOM 594 C C . PRO A 1 79 ? 7.122 16.055 -1.884 1.00 79.69 79 PRO A C 1
ATOM 596 O O . PRO A 1 79 ? 6.477 15.409 -1.054 1.00 79.69 79 PRO A O 1
ATOM 599 N N . PRO A 1 80 ? 8.392 16.421 -1.643 1.00 81.94 80 PRO A N 1
ATOM 600 C CA . PRO A 1 80 ? 9.010 16.178 -0.349 1.00 81.94 80 PRO A CA 1
ATOM 601 C C . PRO A 1 80 ? 8.324 17.025 0.730 1.00 81.94 80 PRO A C 1
ATOM 603 O O . PRO A 1 80 ? 7.946 18.167 0.475 1.00 81.94 80 PRO A O 1
ATOM 606 N N . LEU A 1 81 ? 8.241 16.494 1.957 1.00 83.12 81 LEU A N 1
ATOM 607 C CA . LEU A 1 81 ? 7.707 17.232 3.111 1.00 83.12 81 LEU A CA 1
ATOM 608 C C . LEU A 1 81 ? 8.467 18.547 3.357 1.00 83.12 81 LEU A C 1
ATOM 610 O O . LEU A 1 81 ? 7.875 19.546 3.751 1.00 83.12 81 LEU A O 1
ATOM 614 N N . VAL A 1 82 ? 9.780 18.543 3.103 1.00 84.06 82 VAL A N 1
ATOM 615 C CA . VAL A 1 82 ? 10.641 19.728 3.160 1.00 84.06 82 VAL A CA 1
ATOM 616 C C . VAL A 1 82 ? 11.275 19.939 1.791 1.00 84.06 82 VAL A C 1
ATOM 618 O O . VAL A 1 82 ? 12.090 19.133 1.337 1.00 84.06 82 VAL A O 1
ATOM 621 N N . ALA A 1 83 ? 10.910 21.036 1.132 1.00 80.75 83 ALA A N 1
ATOM 622 C CA . ALA A 1 83 ? 11.516 21.432 -0.130 1.00 80.75 83 ALA A CA 1
ATOM 623 C C . ALA A 1 83 ? 12.890 22.072 0.118 1.00 80.75 83 ALA A C 1
ATOM 625 O O . ALA A 1 83 ? 13.034 22.974 0.941 1.00 80.75 83 ALA A O 1
ATOM 626 N N . SER A 1 84 ? 13.913 21.617 -0.606 1.00 82.62 84 SER A N 1
ATOM 627 C CA . SER A 1 84 ? 15.241 22.228 -0.581 1.00 82.62 84 SER A CA 1
ATOM 628 C C . SER A 1 84 ? 15.920 22.060 -1.937 1.00 82.62 84 SER A C 1
ATOM 630 O O . SER A 1 84 ? 15.946 20.943 -2.457 1.00 82.62 84 SER A O 1
ATOM 632 N N . PRO A 1 85 ? 16.541 23.116 -2.489 1.00 81.19 85 PRO A N 1
ATOM 633 C CA . PRO A 1 85 ? 17.298 23.021 -3.737 1.00 81.19 85 PRO A CA 1
ATOM 634 C C . PRO A 1 85 ? 18.551 22.137 -3.612 1.00 81.19 85 PRO A C 1
ATOM 636 O O . PRO A 1 85 ? 19.119 21.735 -4.622 1.00 81.19 85 PRO A O 1
ATOM 639 N N . ARG A 1 86 ? 18.986 21.805 -2.386 1.00 81.25 86 ARG A N 1
ATOM 640 C CA . ARG A 1 86 ? 20.103 20.876 -2.139 1.00 81.25 86 ARG A CA 1
ATOM 641 C C . ARG A 1 86 ? 19.705 19.407 -2.267 1.00 81.25 86 ARG A C 1
ATOM 643 O O . ARG A 1 86 ? 20.579 18.551 -2.392 1.00 81.25 86 ARG A O 1
ATOM 650 N N . PHE A 1 87 ? 18.414 19.093 -2.194 1.00 79.00 87 PHE A N 1
ATOM 651 C CA . PHE A 1 87 ? 17.947 17.719 -2.304 1.00 79.00 87 PHE A CA 1
ATOM 652 C C . PHE A 1 87 ? 17.734 17.346 -3.762 1.00 79.00 87 PHE A C 1
ATOM 654 O O . PHE A 1 87 ? 17.229 18.127 -4.568 1.00 79.00 87 PHE A O 1
ATOM 661 N N . ARG A 1 88 ? 18.101 16.107 -4.107 1.00 73.12 88 ARG A N 1
ATOM 662 C CA . ARG A 1 88 ? 17.717 15.551 -5.402 1.00 73.12 88 ARG A CA 1
ATOM 663 C C . ARG A 1 88 ? 16.199 15.539 -5.494 1.00 73.12 88 ARG A C 1
ATOM 665 O O . ARG A 1 88 ? 15.515 15.215 -4.524 1.00 73.12 88 ARG A O 1
ATOM 672 N N . ARG A 1 89 ? 15.694 15.855 -6.686 1.00 68.56 89 ARG A N 1
ATOM 673 C CA . ARG A 1 89 ? 14.263 15.807 -6.967 1.00 68.56 89 ARG A CA 1
ATOM 674 C C . ARG A 1 89 ? 13.729 14.419 -6.616 1.00 68.56 89 ARG A C 1
ATOM 676 O O . ARG A 1 89 ? 14.253 13.412 -7.096 1.00 68.56 89 ARG A O 1
ATOM 683 N N . TYR A 1 90 ? 12.696 14.380 -5.783 1.00 70.56 90 TYR A N 1
ATOM 684 C CA . TYR A 1 90 ? 11.949 13.157 -5.543 1.00 70.56 90 TYR A CA 1
ATOM 685 C C . TYR A 1 90 ? 11.227 12.790 -6.841 1.00 70.56 90 TYR A C 1
ATOM 687 O O . TYR A 1 90 ? 10.599 13.642 -7.465 1.00 70.56 90 TYR A O 1
ATOM 695 N N . VAL A 1 91 ? 11.388 11.551 -7.298 1.00 75.88 91 VAL A N 1
ATOM 696 C CA . VAL A 1 91 ? 10.833 11.073 -8.580 1.00 75.88 91 VAL A CA 1
ATOM 697 C C . VAL A 1 91 ? 9.827 9.944 -8.385 1.00 75.88 91 VAL A C 1
ATOM 699 O O . VAL A 1 91 ? 9.438 9.300 -9.353 1.00 75.88 91 VAL A O 1
ATOM 702 N N . GLN A 1 92 ? 9.449 9.659 -7.138 1.00 77.12 92 GLN A N 1
ATOM 703 C CA . GLN A 1 92 ? 8.535 8.572 -6.825 1.00 77.12 92 GLN A CA 1
ATOM 704 C C . GLN A 1 92 ? 7.084 9.079 -6.905 1.00 77.12 92 GLN A C 1
ATOM 706 O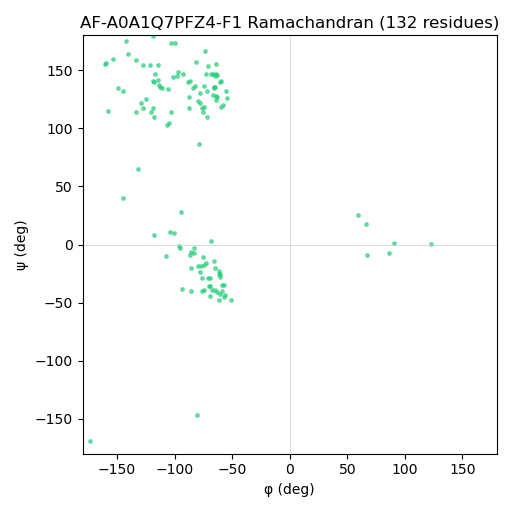 O . GLN A 1 92 ? 6.720 9.975 -6.138 1.00 77.12 92 GLN A O 1
ATOM 711 N N . PRO A 1 93 ? 6.271 8.533 -7.825 1.00 78.88 93 PRO A N 1
ATOM 712 C CA . PRO A 1 93 ? 4.836 8.795 -7.877 1.00 78.88 93 PRO A CA 1
ATOM 713 C C . PRO A 1 93 ? 4.091 8.067 -6.753 1.00 78.88 93 PRO A C 1
ATOM 715 O O . PRO A 1 93 ? 4.641 7.167 -6.109 1.00 78.88 93 PRO A O 1
ATOM 718 N N . ALA A 1 94 ? 2.831 8.447 -6.532 1.00 79.75 94 ALA A N 1
ATOM 719 C CA . ALA A 1 94 ? 1.967 7.799 -5.543 1.00 79.75 94 ALA A CA 1
ATOM 720 C C . ALA A 1 94 ? 1.580 6.370 -5.966 1.00 79.75 94 ALA A C 1
ATOM 722 O O . ALA A 1 94 ? 1.526 5.469 -5.131 1.00 79.75 94 ALA A O 1
ATOM 723 N N . ILE A 1 95 ? 1.378 6.159 -7.270 1.00 81.69 95 ILE A N 1
ATOM 724 C CA . ILE A 1 95 ? 1.106 4.856 -7.887 1.00 81.69 95 ILE A CA 1
ATOM 725 C C . ILE A 1 95 ? 2.228 4.550 -8.877 1.00 81.69 95 ILE A C 1
ATOM 727 O O . ILE A 1 95 ? 2.731 5.440 -9.563 1.00 81.69 95 ILE A O 1
ATOM 731 N N . ALA A 1 96 ? 2.663 3.292 -8.941 1.00 76.62 96 ALA A N 1
ATOM 732 C CA . ALA A 1 96 ? 3.736 2.908 -9.844 1.00 76.62 96 ALA A CA 1
ATOM 733 C C . ALA A 1 96 ? 3.330 3.105 -11.313 1.00 76.62 96 ALA A C 1
ATOM 735 O O . ALA A 1 96 ? 2.344 2.541 -11.778 1.00 76.62 96 ALA A O 1
ATOM 736 N N . GLY A 1 97 ? 4.134 3.882 -12.042 1.00 78.50 97 GLY A N 1
ATOM 737 C CA . GLY A 1 97 ? 4.080 3.948 -13.501 1.00 78.50 97 GLY A CA 1
ATOM 738 C C . GLY A 1 97 ? 4.832 2.772 -14.148 1.00 78.50 97 GLY A C 1
ATOM 739 O O . GLY A 1 97 ? 4.937 1.702 -13.553 1.00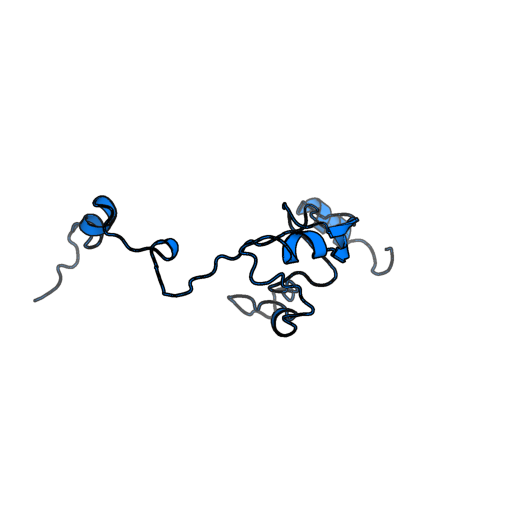 78.50 97 GLY A O 1
ATOM 740 N N . PRO A 1 98 ? 5.479 2.949 -15.314 1.00 82.81 98 PRO A N 1
ATOM 741 C CA . PRO A 1 98 ? 6.132 1.852 -16.046 1.00 82.81 98 PRO A CA 1
ATOM 742 C C . PRO A 1 98 ? 7.373 1.263 -15.343 1.00 82.81 98 PRO A C 1
ATOM 744 O O . PRO A 1 98 ? 8.072 0.413 -15.896 1.00 82.81 98 PRO A O 1
ATOM 747 N N . LYS A 1 99 ? 7.713 1.733 -14.139 1.00 80.75 99 LYS A N 1
ATOM 748 C CA . LYS A 1 99 ? 8.922 1.369 -13.404 1.00 80.75 99 LYS A CA 1
ATOM 749 C C . LYS A 1 99 ? 8.660 1.326 -11.902 1.00 80.75 99 LYS A C 1
ATOM 751 O O . LYS A 1 99 ? 8.130 2.276 -11.333 1.00 80.75 99 LYS A O 1
ATOM 756 N N . VAL A 1 100 ? 9.108 0.253 -11.260 1.00 78.25 100 VAL A N 1
ATOM 757 C CA . VAL A 1 100 ? 8.837 -0.076 -9.852 1.00 78.25 100 VAL A CA 1
ATOM 758 C C . VAL A 1 100 ? 10.113 -0.207 -9.024 1.00 78.25 100 VAL A C 1
ATOM 760 O O . VAL A 1 100 ? 11.186 -0.502 -9.5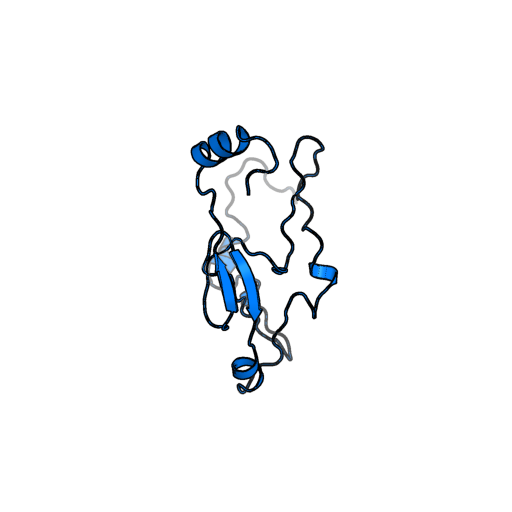63 1.00 78.25 100 VAL A O 1
ATOM 763 N N . ARG A 1 101 ? 9.984 0.020 -7.706 1.00 68.69 101 ARG A N 1
ATOM 764 C CA . ARG A 1 101 ? 11.069 -0.096 -6.713 1.00 68.69 101 ARG A CA 1
ATOM 765 C C . ARG A 1 101 ? 10.623 -0.625 -5.324 1.00 68.69 101 ARG A C 1
ATOM 767 O O . ARG A 1 101 ? 11.072 -0.093 -4.317 1.00 68.69 101 ARG A O 1
ATOM 774 N N . HIS A 1 102 ? 9.725 -1.620 -5.250 1.00 58.38 102 HIS A N 1
ATOM 775 C CA . HIS A 1 102 ? 9.097 -2.115 -3.990 1.00 58.38 102 HIS A CA 1
ATOM 776 C C . HIS A 1 102 ? 8.913 -3.663 -3.978 1.00 58.38 102 HIS A C 1
ATOM 778 O O . HIS A 1 102 ? 9.238 -4.257 -5.004 1.00 58.38 102 HIS A O 1
ATOM 784 N N . ALA A 1 103 ? 8.439 -4.286 -2.865 1.00 38.41 103 ALA A N 1
ATOM 785 C CA . ALA A 1 103 ? 8.208 -5.758 -2.631 1.00 38.41 103 ALA A CA 1
ATOM 786 C C . ALA A 1 103 ? 6.699 -6.149 -2.336 1.00 38.41 103 ALA A C 1
ATOM 788 O O . ALA A 1 103 ? 6.065 -5.364 -1.622 1.00 38.41 103 ALA A O 1
ATOM 789 N N . ALA A 1 104 ? 6.107 -7.278 -2.852 1.00 47.91 104 ALA A N 1
ATOM 790 C CA . ALA A 1 104 ? 4.629 -7.587 -2.788 1.00 47.91 104 ALA A CA 1
ATOM 791 C C . ALA A 1 104 ? 4.040 -8.958 -3.266 1.00 47.91 104 ALA A C 1
ATOM 793 O O . ALA A 1 104 ? 4.808 -9.876 -3.540 1.00 47.91 104 ALA A O 1
ATOM 794 N N . ASP A 1 105 ? 2.673 -8.992 -3.367 1.00 41.06 105 ASP A N 1
ATOM 795 C CA . ASP A 1 105 ? 1.665 -10.072 -3.568 1.00 41.06 105 ASP A CA 1
ATOM 796 C C . ASP A 1 105 ? 0.442 -9.749 -4.524 1.00 41.06 105 ASP A C 1
ATOM 798 O O . ASP A 1 105 ? 0.125 -8.580 -4.758 1.00 41.06 105 ASP A O 1
ATOM 802 N N . ALA A 1 106 ? -0.276 -10.813 -4.965 1.00 46.38 106 ALA A N 1
ATOM 803 C CA . ALA A 1 106 ? -1.667 -11.035 -5.493 1.00 46.38 106 ALA A CA 1
ATOM 804 C C . ALA A 1 106 ? -2.265 -10.509 -6.844 1.00 46.38 106 ALA A C 1
ATOM 806 O O . ALA A 1 106 ? -3.336 -10.994 -7.216 1.00 46.38 106 ALA A O 1
ATOM 807 N N . VAL A 1 107 ? -1.643 -9.626 -7.637 1.00 64.06 107 VAL A N 1
ATOM 808 C CA . VAL A 1 107 ? -2.040 -9.383 -9.058 1.00 64.06 107 VAL A CA 1
ATOM 809 C C . VAL A 1 107 ? -0.906 -9.824 -9.969 1.00 64.06 107 VAL A C 1
ATOM 811 O O . VAL A 1 107 ? 0.257 -9.628 -9.617 1.00 64.06 107 VAL A O 1
ATOM 814 N N . ASP A 1 108 ? -1.234 -10.421 -11.121 1.00 74.88 108 ASP A N 1
ATOM 815 C CA . ASP A 1 108 ? -0.203 -10.840 -12.066 1.00 74.88 108 ASP A CA 1
ATOM 816 C C . ASP A 1 108 ? 0.349 -9.620 -12.804 1.00 74.88 108 ASP A C 1
ATOM 818 O O . ASP A 1 108 ? -0.346 -8.912 -13.542 1.00 74.88 108 ASP A O 1
ATOM 822 N N . VAL A 1 109 ? 1.619 -9.350 -12.538 1.00 83.06 109 VAL A N 1
ATOM 823 C CA . VAL A 1 109 ? 2.351 -8.244 -13.122 1.00 83.06 109 VAL A CA 1
ATOM 824 C C . VAL A 1 109 ? 3.635 -8.805 -13.692 1.00 83.06 109 VAL A C 1
ATOM 826 O O . VAL A 1 109 ? 4.469 -9.379 -12.989 1.00 83.06 109 VAL A O 1
ATOM 829 N N . ARG A 1 110 ? 3.823 -8.593 -14.990 1.00 86.44 110 ARG A N 1
ATOM 830 C CA . ARG A 1 110 ? 5.021 -9.036 -15.685 1.00 86.44 110 ARG A CA 1
ATOM 831 C C . ARG A 1 110 ? 6.096 -7.970 -15.579 1.00 86.44 110 ARG A C 1
ATOM 833 O O . ARG A 1 110 ? 5.891 -6.818 -15.968 1.00 86.44 110 ARG A O 1
ATOM 840 N N . TYR A 1 111 ? 7.272 -8.373 -15.113 1.00 88.50 111 TYR A N 1
ATOM 841 C CA . TYR A 1 111 ? 8.396 -7.473 -14.882 1.00 88.50 111 TYR A CA 1
ATOM 842 C C . TYR A 1 111 ? 9.599 -7.792 -15.767 1.00 88.50 111 TYR A C 1
ATOM 844 O O . TYR A 1 111 ? 9.916 -8.948 -16.031 1.00 88.50 111 TYR A O 1
ATOM 852 N N . ALA A 1 112 ? 10.333 -6.747 -16.142 1.00 91.06 112 ALA A N 1
ATOM 853 C CA . ALA A 1 112 ? 11.715 -6.855 -16.593 1.00 91.06 112 ALA A CA 1
ATOM 854 C C . ALA A 1 112 ? 12.628 -6.322 -15.480 1.00 91.06 112 ALA A C 1
ATOM 856 O O . ALA A 1 112 ? 12.710 -5.106 -15.265 1.00 91.06 112 ALA A O 1
ATOM 857 N N . VAL A 1 113 ? 13.269 -7.230 -14.737 1.00 88.50 113 VAL A N 1
ATOM 858 C CA . VAL A 1 113 ? 14.113 -6.891 -13.578 1.00 88.50 113 VAL A CA 1
ATOM 859 C C . VAL A 1 113 ? 15.346 -6.110 -14.027 1.00 88.50 113 VAL A C 1
ATOM 861 O O . VAL A 1 113 ? 16.000 -6.445 -15.011 1.00 88.50 113 VAL A O 1
ATOM 864 N N . LEU A 1 114 ? 15.663 -5.046 -13.295 1.00 87.62 114 LEU A N 1
ATOM 865 C CA . LEU A 1 114 ? 16.809 -4.181 -13.538 1.00 87.62 114 LEU A CA 1
ATOM 866 C C . LEU A 1 114 ? 17.806 -4.282 -12.375 1.00 87.62 114 LEU A C 1
ATOM 868 O O . LEU A 1 114 ? 17.395 -4.523 -11.240 1.00 87.62 114 LEU A O 1
ATOM 872 N N . PRO A 1 115 ? 19.106 -4.008 -12.600 1.00 87.06 115 PRO A N 1
ATOM 873 C CA . PRO A 1 115 ? 20.085 -4.011 -11.519 1.00 87.06 115 PRO A CA 1
ATOM 874 C C . PRO A 1 115 ? 19.694 -3.011 -10.429 1.00 87.06 115 PRO A C 1
ATOM 876 O O . PRO A 1 115 ? 19.558 -1.810 -10.705 1.00 87.06 115 PRO A O 1
ATOM 879 N N . ALA A 1 116 ? 19.495 -3.506 -9.212 1.00 85.12 116 ALA A N 1
ATOM 880 C CA . ALA A 1 116 ? 19.209 -2.688 -8.045 1.00 85.12 116 ALA A CA 1
ATOM 881 C C . ALA A 1 116 ? 20.503 -2.098 -7.460 1.00 85.12 116 ALA A C 1
ATOM 883 O O . ALA A 1 116 ? 21.598 -2.607 -7.685 1.00 85.12 116 ALA A O 1
ATOM 884 N N . VAL A 1 117 ? 20.356 -0.999 -6.726 1.00 83.69 117 VAL A N 1
ATOM 885 C CA . VAL A 1 117 ? 21.399 -0.438 -5.863 1.00 83.69 117 VAL A CA 1
ATOM 886 C C . VAL A 1 117 ? 20.816 -0.504 -4.462 1.00 83.69 117 VAL A C 1
ATOM 888 O O . VAL A 1 117 ? 19.839 0.194 -4.189 1.00 83.69 117 VAL A O 1
ATOM 891 N N . ALA A 1 118 ? 21.347 -1.389 -3.625 1.00 83.81 118 ALA A N 1
ATOM 892 C CA . ALA A 1 118 ? 20.769 -1.723 -2.324 1.00 83.81 118 ALA A CA 1
ATOM 893 C C . ALA A 1 118 ? 21.582 -1.158 -1.152 1.00 83.81 118 ALA A C 1
ATOM 895 O O . ALA A 1 118 ? 21.115 -1.172 -0.017 1.00 83.81 118 ALA A O 1
ATOM 896 N N . SER A 1 119 ? 22.779 -0.626 -1.414 1.00 85.94 119 SER A N 1
ATOM 897 C CA . SER A 1 119 ? 23.632 -0.032 -0.385 1.00 85.94 119 SER A CA 1
ATOM 898 C C . SER A 1 119 ? 24.219 1.317 -0.789 1.00 85.94 119 SER A C 1
ATOM 900 O O . SER A 1 119 ? 24.368 1.642 -1.970 1.00 85.94 119 SER A O 1
ATOM 902 N N . LEU A 1 120 ? 24.624 2.091 0.223 1.00 85.81 120 LEU A N 1
ATOM 903 C CA . LEU A 1 120 ? 25.360 3.342 0.037 1.00 85.81 120 LEU A CA 1
ATOM 904 C C . LEU A 1 120 ? 26.647 3.123 -0.769 1.00 85.81 120 LEU A C 1
ATOM 906 O O . LEU A 1 120 ? 26.948 3.889 -1.680 1.00 85.81 120 LEU A O 1
ATOM 910 N N . TRP A 1 121 ? 27.391 2.057 -0.472 1.00 86.25 121 TRP A N 1
ATOM 911 C CA . TRP A 1 121 ? 28.655 1.771 -1.149 1.00 86.25 121 TRP A CA 1
ATOM 912 C C . TRP A 1 121 ? 28.462 1.413 -2.624 1.00 86.25 121 TRP A C 1
ATOM 914 O O . TRP A 1 121 ? 29.229 1.860 -3.475 1.00 86.25 121 TRP A O 1
ATOM 924 N N . GLU A 1 122 ? 27.414 0.659 -2.956 1.00 84.06 122 GLU A N 1
ATOM 925 C CA . GLU A 1 122 ? 27.033 0.417 -4.351 1.00 84.06 122 GLU A CA 1
ATOM 926 C C . GLU A 1 122 ? 26.600 1.701 -5.054 1.00 84.06 122 GLU A C 1
ATOM 928 O O . GLU A 1 122 ? 26.968 1.920 -6.209 1.00 84.06 122 GLU A O 1
ATOM 933 N N . ALA A 1 123 ? 25.864 2.571 -4.356 1.00 81.81 123 ALA A N 1
ATOM 934 C CA . ALA A 1 123 ? 25.439 3.853 -4.899 1.00 81.81 123 ALA A CA 1
ATOM 935 C C . ALA A 1 123 ? 26.647 4.726 -5.253 1.00 81.81 123 ALA A C 1
ATOM 937 O O . ALA A 1 123 ? 26.728 5.221 -6.378 1.00 81.81 123 ALA A O 1
ATOM 938 N N . LEU A 1 124 ? 27.617 4.841 -4.342 1.00 83.88 124 LEU A N 1
ATOM 939 C CA . LEU A 1 124 ? 28.847 5.605 -4.553 1.00 83.88 124 LEU A CA 1
ATOM 940 C C . LEU A 1 124 ? 29.665 5.062 -5.730 1.00 83.88 124 LEU A C 1
ATOM 942 O O . LEU A 1 124 ? 30.095 5.843 -6.574 1.00 83.88 124 LEU A O 1
ATOM 946 N N . ARG A 1 125 ? 29.799 3.735 -5.860 1.00 83.88 125 ARG A N 1
ATOM 947 C CA . ARG A 1 125 ? 30.455 3.113 -7.026 1.00 83.88 125 ARG A CA 1
ATOM 948 C C . ARG A 1 125 ? 29.705 3.387 -8.329 1.00 83.88 125 ARG A C 1
ATOM 950 O O . ARG A 1 125 ? 30.317 3.661 -9.355 1.00 83.88 125 ARG A O 1
ATOM 957 N N . SER A 1 126 ? 28.375 3.332 -8.301 1.00 71.44 126 SER A N 1
ATOM 958 C CA . SER A 1 126 ? 27.553 3.569 -9.492 1.00 71.44 126 SER A CA 1
ATOM 959 C C . SER A 1 126 ? 27.578 5.026 -9.963 1.00 71.44 126 SER A C 1
ATOM 961 O O . SER A 1 126 ? 27.453 5.272 -11.160 1.00 71.44 126 SER A O 1
ATOM 963 N N . ALA A 1 127 ? 27.779 5.977 -9.046 1.00 67.12 127 ALA A N 1
ATOM 964 C CA . ALA A 1 127 ? 27.856 7.406 -9.339 1.00 67.12 127 ALA A CA 1
ATOM 965 C C . ALA A 1 127 ? 29.174 7.822 -10.016 1.00 67.12 127 ALA A C 1
ATOM 967 O O . ALA A 1 127 ? 29.231 8.888 -10.618 1.00 67.12 127 ALA A O 1
ATOM 968 N N . GLN A 1 128 ? 30.212 6.985 -9.933 1.00 65.12 128 GLN A N 1
ATOM 969 C CA . GLN A 1 128 ? 31.513 7.214 -10.572 1.00 65.12 128 GLN A CA 1
ATOM 970 C C . GLN A 1 128 ? 31.561 6.725 -12.034 1.00 65.12 128 GLN A C 1
ATOM 972 O O . GLN A 1 128 ? 32.548 6.966 -12.724 1.00 65.12 128 GLN A O 1
ATOM 977 N N . ARG A 1 129 ? 30.514 6.045 -12.535 1.00 57.28 129 ARG A N 1
ATOM 978 C CA . ARG A 1 129 ? 30.420 5.640 -13.949 1.00 57.28 129 ARG A CA 1
ATOM 979 C C . ARG A 1 129 ? 29.912 6.799 -14.823 1.00 57.28 129 ARG A C 1
ATOM 981 O O . ARG A 1 129 ? 28.929 7.437 -14.444 1.00 57.28 129 ARG A O 1
ATOM 988 N N . PRO A 1 130 ? 30.507 7.040 -16.008 1.00 47.09 130 PRO A N 1
ATOM 989 C CA . PRO A 1 130 ? 30.041 8.083 -16.915 1.00 47.09 130 PRO A CA 1
ATOM 990 C C . PRO A 1 130 ? 28.611 7.795 -17.420 1.00 47.09 130 PRO A C 1
ATOM 992 O O . PRO A 1 130 ? 28.238 6.624 -17.595 1.00 47.09 130 PRO A O 1
ATOM 995 N N . PRO A 1 131 ? 27.791 8.839 -17.649 1.00 42.00 131 PRO A N 1
ATOM 996 C CA . PRO A 1 131 ? 26.428 8.684 -18.151 1.00 42.00 131 PRO A CA 1
ATOM 997 C C . PRO A 1 131 ? 26.438 8.085 -19.570 1.00 42.00 131 PRO A C 1
ATOM 999 O O . PRO A 1 131 ? 27.133 8.595 -20.441 1.00 42.00 131 PRO A O 1
ATOM 1002 N N . GLY A 1 132 ? 25.674 7.005 -19.798 1.00 49.00 132 GLY A N 1
ATOM 1003 C CA . GLY A 1 132 ? 25.497 6.378 -21.125 1.00 49.00 132 GLY A CA 1
ATOM 1004 C C . GLY A 1 132 ? 25.862 4.889 -21.247 1.00 49.00 132 GLY A C 1
ATOM 1005 O O . GLY A 1 132 ? 25.714 4.317 -22.316 1.00 49.00 132 GLY A O 1
ATOM 1006 N N . SER A 1 133 ? 26.311 4.232 -20.173 1.00 49.62 133 SER A N 1
ATOM 1007 C CA . SER A 1 133 ? 26.760 2.824 -20.198 1.00 49.62 133 SER A CA 1
ATOM 1008 C C . SER A 1 133 ? 25.690 1.776 -19.819 1.00 49.62 133 SER A C 1
ATOM 1010 O O . SER A 1 133 ? 26.033 0.724 -19.275 1.00 49.62 133 SER A O 1
ATOM 1012 N N . ARG A 1 134 ? 24.393 2.043 -20.037 1.00 43.91 134 ARG A N 1
ATOM 1013 C CA . ARG A 1 134 ? 23.296 1.106 -19.713 1.00 43.91 134 ARG A CA 1
ATOM 1014 C C . ARG A 1 134 ? 22.201 1.073 -20.761 1.00 43.91 134 ARG A C 1
ATOM 1016 O O . ARG A 1 134 ? 21.830 2.168 -21.228 1.00 43.91 134 ARG A O 1
#

Mean predicted aligned error: 8.99 Å

Secondary structure (DSSP, 8-state):
----TT--PPPSSHHHHHTT----GGG---TTPPP---PPPSSSSEEEEEEE-HHHHTSTT------TTT-GGGGSBPPPSS--TTSPPP--BSS--SEE-----SSEEEEEE-----SHHHHHHHHTSPTT--

Radius of gyration: 22.83 Å; Cα contacts (8 Å, |Δi|>4): 122; chains: 1; bounding box: 54×40×59 Å

Nearest PDB structures (foldseek):
  1t3q-assembly1_B  TM=8.826E-01  e=1.961E-06  Pseudomonas putida
  1n63-assembly1_E  TM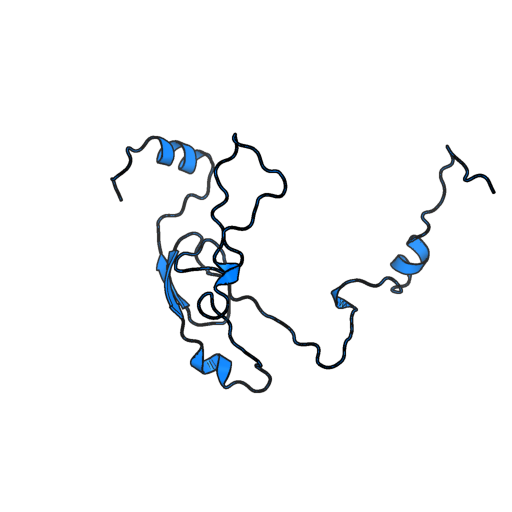=7.826E-01  e=1.776E-05  Afipia carboxidovorans OM5
  8uem-assembly1_D  TM=8.123E-01  e=6.925E-05  Mycolicibacterium smegmatis MC2 155
  1rm6-assembly1_D  TM=7.374E-01  e=1.324E-04  Thauera aromatica
  7dqx-assembly1_D  TM=8.226E-01  e=3.500E-04  Paenarthrobacter nicotinovorans

Foldseek 3Di:
DDDDDPDPDDDPCCVCVVVVNDDDPVNDDDPPDDDDDDFAAQAQKWFFPDWDCPVVCPDPRDPDDDACVNVVVQCQFDADPDDDPPDDDRRDGPGDDRMHRDRGDDTDIDIDHDDHDDDPVSVVVVVPDDPDPD

Sequence (134 aa):
MTAPIGLSVKRREDRRLLTGRGRYVDDVRLSHLCHAAIVRSPHAHARIVDVDARRATVLPGVVAVLTIADLPECAAAVPPLVASPRFRRYVQPAIAGPKVRHAADAVDVRYAVLPAVASLWEALRSAQRPPGSR

pLDDT: mean 82.94, std 13.43, range [38.41, 96.69]